Protein AF-A0A3D3KWB3-F1 (afdb_monomer_lite)

Structure (mmCIF, N/CA/C/O backbone):
data_AF-A0A3D3KWB3-F1
#
_entry.id   AF-A0A3D3KWB3-F1
#
loop_
_atom_site.group_PDB
_atom_site.id
_atom_site.type_symbol
_atom_site.label_atom_id
_atom_site.label_alt_id
_atom_site.label_comp_id
_atom_site.label_asym_id
_atom_site.label_entity_id
_atom_site.label_seq_id
_atom_site.pdbx_PDB_ins_code
_atom_site.Cartn_x
_atom_site.Cartn_y
_atom_site.Cartn_z
_atom_site.occupancy
_atom_site.B_iso_or_equiv
_atom_site.auth_seq_id
_atom_site.auth_comp_id
_atom_site.auth_asym_id
_atom_site.auth_atom_id
_atom_site.pdbx_PDB_model_num
ATOM 1 N N . ALA A 1 1 ? 3.703 17.648 3.925 1.00 77.19 1 ALA A N 1
ATOM 2 C CA . ALA A 1 1 ? 2.661 18.359 4.697 1.00 77.19 1 ALA A CA 1
ATOM 3 C C . ALA A 1 1 ? 3.239 19.209 5.832 1.00 77.19 1 ALA A C 1
ATOM 5 O O . ALA A 1 1 ? 3.064 20.415 5.800 1.00 77.19 1 ALA A O 1
ATOM 6 N N . ALA A 1 2 ? 3.958 18.645 6.811 1.00 86.50 2 ALA A N 1
ATOM 7 C CA . ALA A 1 2 ? 4.423 19.422 7.973 1.00 86.50 2 ALA A CA 1
ATOM 8 C C . ALA A 1 2 ? 5.314 20.631 7.612 1.00 86.50 2 ALA A C 1
ATOM 10 O O . ALA A 1 2 ? 5.010 21.753 7.995 1.00 86.50 2 ALA A O 1
ATOM 11 N N . ARG A 1 3 ? 6.366 20.424 6.808 1.00 94.31 3 ARG A N 1
ATOM 12 C CA . ARG A 1 3 ? 7.360 21.465 6.481 1.00 94.31 3 ARG A CA 1
ATOM 13 C C . ARG A 1 3 ? 6.821 22.644 5.655 1.00 94.31 3 ARG A C 1
ATOM 15 O O . ARG A 1 3 ? 7.346 23.743 5.767 1.00 94.31 3 ARG A O 1
ATOM 22 N N . HIS A 1 4 ? 5.820 22.411 4.805 1.00 95.25 4 HIS A N 1
ATOM 23 C CA . HIS A 1 4 ? 5.411 23.373 3.766 1.00 95.25 4 HIS A CA 1
ATOM 24 C C . HIS A 1 4 ? 3.898 23.604 3.666 1.00 95.25 4 HIS A C 1
ATOM 26 O O . HIS A 1 4 ? 3.466 24.480 2.929 1.00 95.25 4 HIS A O 1
ATOM 32 N N . CYS A 1 5 ? 3.086 22.816 4.371 1.00 95.06 5 CYS A N 1
ATOM 33 C CA . CYS A 1 5 ? 1.623 22.858 4.287 1.00 95.06 5 CYS A CA 1
ATOM 34 C C . CYS A 1 5 ? 0.973 22.949 5.676 1.00 95.06 5 CYS A C 1
ATOM 36 O O . CYS A 1 5 ? -0.216 22.674 5.793 1.00 95.06 5 CYS A O 1
ATOM 38 N N . GLU A 1 6 ? 1.745 23.264 6.728 1.00 93.38 6 GLU A N 1
ATOM 39 C CA . GLU A 1 6 ? 1.268 23.375 8.121 1.00 93.38 6 GLU A CA 1
ATOM 40 C C . GLU A 1 6 ? 0.469 22.140 8.580 1.00 93.38 6 GLU A C 1
ATOM 42 O O . GLU A 1 6 ? -0.558 22.235 9.243 1.00 93.38 6 GLU A O 1
ATOM 47 N N . GLY A 1 7 ? 0.896 20.951 8.148 1.00 89.19 7 GLY A N 1
ATOM 48 C CA . GLY A 1 7 ? 0.205 19.700 8.478 1.00 89.19 7 GLY A CA 1
ATOM 49 C C . GLY A 1 7 ? -1.121 19.473 7.738 1.00 89.19 7 GLY A C 1
ATOM 50 O O . GLY A 1 7 ? -1.731 18.424 7.921 1.00 89.19 7 GLY A O 1
ATOM 51 N N . ARG A 1 8 ? -1.552 20.386 6.860 1.00 90.88 8 ARG A N 1
ATOM 52 C CA . ARG A 1 8 ? -2.719 20.184 5.994 1.00 90.88 8 ARG A CA 1
ATOM 53 C C . ARG A 1 8 ? -2.394 19.228 4.852 1.00 90.88 8 ARG A C 1
ATOM 55 O O . ARG A 1 8 ? -1.294 19.230 4.292 1.00 90.88 8 ARG A O 1
ATOM 62 N N . TRP A 1 9 ? -3.387 18.431 4.499 1.00 88.81 9 TRP A N 1
ATOM 63 C CA . TRP A 1 9 ? -3.311 17.375 3.507 1.00 88.81 9 TRP A CA 1
ATOM 64 C C . TRP A 1 9 ? -4.693 17.097 2.944 1.00 88.81 9 TRP A C 1
ATOM 66 O O . TRP A 1 9 ? -5.704 17.247 3.628 1.00 88.81 9 TRP A O 1
ATOM 76 N N . ILE A 1 10 ? -4.700 16.696 1.680 1.00 90.50 10 ILE A N 1
ATOM 77 C CA . ILE A 1 10 ? -5.862 16.170 0.983 1.00 90.50 10 ILE A CA 1
ATOM 78 C C . ILE A 1 10 ? -5.437 14.789 0.503 1.00 90.50 10 ILE A C 1
ATOM 80 O O . ILE A 1 10 ? -4.424 14.658 -0.184 1.00 90.50 10 ILE A O 1
ATOM 84 N N . ALA A 1 11 ? -6.187 13.769 0.901 1.00 90.00 11 ALA A N 1
ATOM 85 C CA . ALA A 1 11 ? -6.026 12.418 0.397 1.00 90.00 11 ALA A CA 1
ATOM 86 C C . ALA A 1 11 ? -7.123 12.153 -0.632 1.00 90.00 11 ALA A C 1
ATOM 88 O O . ALA A 1 11 ? -8.308 12.167 -0.305 1.00 90.00 11 ALA A O 1
ATOM 89 N N . THR A 1 12 ? -6.723 11.913 -1.874 1.00 91.94 12 THR A N 1
ATOM 90 C CA . THR A 1 12 ? -7.616 11.457 -2.938 1.00 91.94 12 THR A CA 1
ATOM 91 C C . THR A 1 12 ? -7.289 10.012 -3.277 1.00 91.94 12 THR A C 1
ATOM 93 O O . THR A 1 12 ? -6.125 9.614 -3.244 1.00 91.94 12 THR A O 1
ATOM 96 N N . GLY A 1 13 ? -8.306 9.230 -3.630 1.00 86.81 13 GLY A N 1
ATOM 97 C CA . GLY A 1 13 ? -8.078 7.918 -4.225 1.00 86.81 13 GLY A CA 1
ATOM 98 C C . GLY A 1 13 ? -7.483 7.981 -5.625 1.00 86.81 13 GLY A C 1
ATOM 99 O O . GLY A 1 13 ? -7.294 9.049 -6.205 1.00 86.81 13 GLY A O 1
ATOM 100 N N . GLY A 1 14 ? -7.199 6.795 -6.147 1.00 88.31 14 GLY A N 1
ATOM 101 C CA . GLY A 1 14 ? -6.671 6.546 -7.480 1.00 88.31 14 GLY A CA 1
ATOM 102 C C . GLY A 1 14 ? -6.919 5.083 -7.844 1.00 88.31 14 GLY A C 1
ATOM 103 O O . GLY A 1 14 ? -7.953 4.526 -7.478 1.00 88.31 14 GLY A O 1
ATOM 104 N N . GLY A 1 15 ? -5.967 4.449 -8.530 1.00 85.50 15 GLY A N 1
ATOM 105 C CA . GLY A 1 15 ? -6.012 3.006 -8.779 1.00 85.50 15 GLY A CA 1
ATOM 106 C C . GLY A 1 15 ? -5.930 2.173 -7.492 1.00 85.50 15 GLY A C 1
ATOM 107 O O . GLY A 1 15 ? -5.462 2.638 -6.454 1.00 85.50 15 GLY A O 1
ATOM 108 N N . GLY A 1 16 ? -6.379 0.923 -7.574 1.00 86.19 16 GLY A N 1
ATOM 109 C CA . GLY A 1 16 ? -6.416 -0.011 -6.452 1.00 86.19 16 GLY A CA 1
ATOM 110 C C . GLY A 1 16 ? -7.433 -1.106 -6.735 1.00 86.19 16 GLY A C 1
ATOM 111 O O . GLY A 1 16 ? -8.634 -0.863 -6.686 1.00 86.19 16 GLY A O 1
ATOM 112 N N . TYR A 1 17 ? -6.951 -2.300 -7.073 1.00 91.31 17 TYR A N 1
ATOM 113 C CA . TYR A 1 17 ? -7.801 -3.350 -7.653 1.00 91.31 17 TYR A CA 1
ATOM 114 C C . TYR A 1 17 ? -7.890 -4.611 -6.791 1.00 91.31 17 TYR A C 1
ATOM 116 O O . TYR A 1 17 ? -8.788 -5.426 -6.981 1.00 91.31 17 TYR A O 1
ATOM 124 N N . SER A 1 18 ? -7.013 -4.742 -5.794 1.00 91.00 18 SER A N 1
ATOM 125 C CA . SER A 1 18 ? -7.145 -5.751 -4.743 1.00 91.00 18 SER A CA 1
ATOM 126 C C . SER A 1 18 ? -8.128 -5.239 -3.686 1.00 91.00 18 SER A C 1
ATOM 128 O O . SER A 1 18 ? -7.748 -4.688 -2.651 1.00 91.00 18 SER A O 1
ATOM 130 N N . VAL A 1 19 ? -9.418 -5.324 -4.020 1.00 90.62 19 VAL A N 1
ATOM 131 C CA . VAL A 1 19 ? -10.514 -4.707 -3.251 1.00 90.62 19 VAL A CA 1
ATOM 132 C C . VAL A 1 19 ? -10.859 -5.451 -1.960 1.00 90.62 19 VAL A C 1
ATOM 134 O O . VAL A 1 19 ? -11.533 -4.889 -1.102 1.00 90.62 19 VAL A O 1
ATOM 137 N N . THR A 1 20 ? -10.400 -6.692 -1.808 1.00 93.06 20 THR A N 1
ATOM 138 C CA . THR A 1 20 ? -10.648 -7.534 -0.628 1.00 93.06 20 THR A CA 1
ATOM 139 C C . THR A 1 20 ? -9.464 -7.585 0.337 1.00 93.06 20 THR A C 1
ATOM 141 O O . THR A 1 20 ? -9.668 -7.770 1.533 1.00 93.06 20 THR A O 1
ATOM 144 N N . ASP A 1 21 ? -8.243 -7.388 -0.160 1.00 89.81 21 ASP A N 1
ATOM 145 C CA . ASP A 1 21 ? -7.005 -7.591 0.599 1.00 89.81 21 ASP A CA 1
ATOM 146 C C . ASP A 1 21 ? -6.266 -6.264 0.854 1.00 89.81 21 ASP A C 1
ATOM 148 O O . ASP A 1 21 ? -6.156 -5.821 2.003 1.00 89.81 21 ASP A O 1
ATOM 152 N N . VAL A 1 22 ? -5.791 -5.595 -0.202 1.00 93.38 22 VAL A N 1
ATOM 153 C CA . VAL A 1 22 ? -4.858 -4.464 -0.051 1.00 93.38 22 VAL A CA 1
ATOM 154 C C . VAL A 1 22 ? -5.595 -3.151 0.188 1.00 93.38 22 VAL A C 1
ATOM 156 O O . VAL A 1 22 ? -5.331 -2.453 1.167 1.00 93.38 22 VAL A O 1
ATOM 159 N N . VAL A 1 23 ? -6.535 -2.806 -0.698 1.00 95.25 23 VAL A N 1
ATOM 160 C CA . VAL A 1 23 ? -7.183 -1.484 -0.714 1.00 95.25 23 VAL A CA 1
ATOM 161 C C . VAL A 1 23 ? -7.839 -1.142 0.630 1.00 95.25 23 VAL A C 1
ATOM 163 O O . VAL A 1 23 ? -7.582 -0.041 1.128 1.00 95.25 23 VAL A O 1
ATOM 166 N N . PRO A 1 24 ? -8.620 -2.042 1.263 1.00 94.56 24 PRO A N 1
ATOM 167 C CA . PRO A 1 24 ? -9.239 -1.754 2.553 1.00 94.56 24 PRO A CA 1
ATOM 168 C C . PRO A 1 24 ? -8.202 -1.475 3.646 1.00 94.56 24 PRO A C 1
ATOM 170 O O . PRO A 1 24 ? -8.295 -0.452 4.321 1.00 94.56 24 PRO A O 1
ATOM 173 N N . ARG A 1 25 ? -7.166 -2.321 3.776 1.00 95.81 25 ARG A N 1
ATOM 174 C CA . ARG A 1 25 ? -6.126 -2.154 4.805 1.00 95.81 25 ARG A CA 1
ATOM 175 C C . ARG A 1 25 ? -5.333 -0.864 4.603 1.00 95.81 25 ARG A C 1
ATOM 177 O O . ARG A 1 25 ? -5.135 -0.119 5.563 1.00 95.81 25 ARG A O 1
ATOM 184 N N . SER A 1 26 ? -4.924 -0.558 3.369 1.00 95.12 26 SER A N 1
ATOM 185 C CA . SER A 1 26 ? -4.184 0.672 3.055 1.00 95.12 26 SER A CA 1
ATOM 186 C C . SER A 1 26 ? -4.983 1.932 3.401 1.00 95.12 26 SER A C 1
ATOM 188 O O . SER A 1 26 ? -4.440 2.863 3.998 1.00 95.12 26 SER A O 1
ATOM 190 N N . TRP A 1 27 ? -6.280 1.962 3.082 1.00 95.75 27 TRP A N 1
ATOM 191 C CA . TRP A 1 27 ? -7.139 3.100 3.416 1.00 95.75 27 TRP A CA 1
ATOM 192 C C . TRP A 1 27 ? -7.427 3.215 4.908 1.00 95.75 27 TRP A C 1
ATOM 194 O O . TRP A 1 27 ? -7.415 4.327 5.438 1.00 95.75 27 TRP A O 1
ATOM 204 N N . SER A 1 28 ? -7.623 2.096 5.606 1.00 96.12 28 SER A N 1
ATOM 205 C CA . SER A 1 28 ? -7.744 2.094 7.064 1.00 96.12 28 SER A CA 1
ATOM 206 C C . SER A 1 28 ? -6.507 2.700 7.728 1.00 96.12 28 SER A C 1
ATOM 208 O O . SER A 1 28 ? -6.649 3.550 8.605 1.00 96.12 28 SER A O 1
ATOM 210 N N . HIS A 1 29 ? -5.301 2.340 7.273 1.00 96.81 29 HIS A N 1
ATOM 211 C CA . HIS A 1 29 ? -4.054 2.947 7.754 1.00 96.81 29 HIS A CA 1
ATOM 212 C C . HIS A 1 29 ? -3.980 4.444 7.469 1.00 96.81 29 HIS A C 1
ATOM 214 O O . HIS A 1 29 ? -3.664 5.223 8.366 1.00 96.81 29 HIS A O 1
ATOM 220 N N . LEU A 1 30 ? -4.309 4.872 6.249 1.00 95.00 30 LEU A N 1
ATOM 221 C CA . LEU A 1 30 ? -4.281 6.288 5.884 1.00 95.00 30 LEU A CA 1
ATOM 222 C C . LEU A 1 30 ? -5.227 7.121 6.759 1.00 95.00 30 LEU A C 1
ATOM 224 O O . LEU A 1 30 ? -4.826 8.151 7.302 1.00 95.00 30 LEU A O 1
ATOM 228 N N . ILE A 1 31 ? -6.464 6.651 6.940 1.00 95.31 31 ILE A N 1
ATOM 229 C CA . ILE A 1 31 ? -7.466 7.302 7.793 1.00 95.31 31 ILE A CA 1
ATOM 230 C C . ILE A 1 31 ? -6.999 7.332 9.251 1.00 95.31 31 ILE A C 1
ATOM 232 O O . ILE A 1 31 ? -7.173 8.336 9.937 1.00 95.31 31 ILE A O 1
ATOM 236 N N . ALA A 1 32 ? -6.376 6.259 9.730 1.00 96.38 32 ALA A N 1
ATOM 237 C CA . ALA A 1 32 ? -5.844 6.168 11.082 1.00 96.38 32 ALA A CA 1
ATOM 238 C C . ALA A 1 32 ? -4.714 7.179 11.339 1.00 96.38 32 ALA A C 1
ATOM 240 O O . ALA A 1 32 ? -4.728 7.870 12.359 1.00 96.38 32 ALA A O 1
ATOM 241 N N . ILE A 1 33 ? -3.785 7.340 10.391 1.00 94.00 33 ILE A N 1
ATOM 242 C CA . ILE A 1 33 ? -2.756 8.391 10.441 1.00 94.00 33 ILE A CA 1
ATOM 243 C C . ILE A 1 33 ? -3.430 9.770 10.409 1.00 94.00 33 ILE A C 1
ATOM 245 O O . ILE A 1 33 ? -3.060 10.647 11.190 1.00 94.00 33 ILE A O 1
ATOM 249 N N . ALA A 1 34 ? -4.464 9.946 9.578 1.00 91.81 34 ALA A N 1
ATOM 250 C CA . ALA A 1 34 ? -5.242 11.184 9.509 1.00 91.81 34 ALA A CA 1
ATOM 251 C C . ALA A 1 34 ? -5.952 11.554 10.803 1.00 91.81 34 ALA A C 1
ATOM 253 O O . ALA A 1 34 ? -5.980 12.722 11.186 1.00 91.81 34 ALA A O 1
ATOM 254 N N . ALA A 1 35 ? -6.438 10.551 11.520 1.00 93.94 35 ALA A N 1
ATOM 255 C CA . ALA A 1 35 ? -7.043 10.703 12.830 1.00 93.94 35 ALA A CA 1
ATOM 256 C C . ALA A 1 35 ? -6.017 10.807 13.976 1.00 93.94 35 ALA A C 1
ATOM 258 O O . ALA A 1 35 ? -6.428 10.860 15.135 1.00 93.94 35 ALA A O 1
ATOM 259 N N . GLY A 1 36 ? -4.707 10.780 13.694 1.00 93.88 36 GLY A N 1
ATOM 260 C CA . GLY A 1 36 ? -3.654 10.795 14.715 1.00 93.88 36 GLY A CA 1
ATOM 261 C C . GLY A 1 36 ? -3.590 9.523 15.569 1.00 93.88 36 GLY A C 1
ATOM 262 O O . GLY A 1 36 ? -3.087 9.557 16.689 1.00 93.88 36 GLY A O 1
ATOM 263 N N . ARG A 1 37 ? -4.126 8.403 15.071 1.00 96.88 37 ARG A N 1
ATOM 264 C CA . ARG A 1 37 ? -4.221 7.115 15.774 1.00 96.88 37 ARG A CA 1
ATOM 265 C C . ARG A 1 37 ? -3.755 5.973 14.863 1.00 96.88 37 ARG A C 1
ATOM 267 O O . ARG A 1 37 ? -4.598 5.192 14.433 1.00 96.88 37 ARG A O 1
ATOM 274 N N . PRO A 1 38 ? -2.456 5.892 14.519 1.00 96.75 38 PRO A N 1
ATOM 275 C CA . PRO A 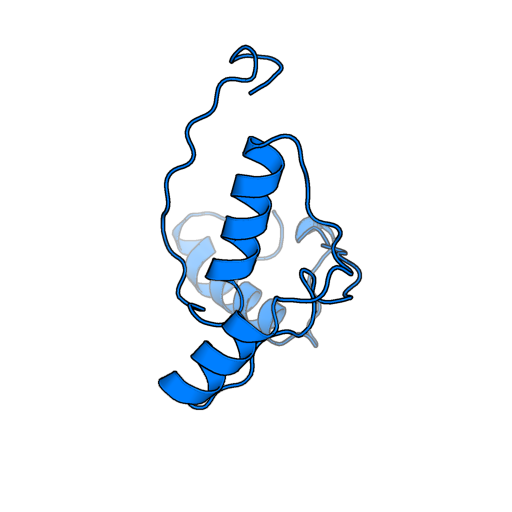1 38 ? -1.942 4.885 13.588 1.00 96.75 38 PRO A CA 1
ATOM 276 C C . PRO A 1 38 ? -2.227 3.456 14.073 1.00 96.75 38 PRO A C 1
ATOM 278 O O . PRO A 1 38 ? -2.170 3.179 15.271 1.00 96.75 38 PRO A O 1
ATOM 281 N N . VAL A 1 39 ? -2.515 2.546 13.136 1.00 97.50 39 VAL A N 1
ATOM 282 C CA . VAL A 1 39 ? -2.800 1.136 13.440 1.00 97.50 39 VAL A CA 1
ATOM 283 C C . VAL A 1 39 ? -1.492 0.334 13.446 1.00 97.50 39 VAL A C 1
ATOM 285 O O . VAL A 1 39 ? -0.767 0.357 12.451 1.00 97.50 39 VAL A O 1
ATOM 288 N N . PRO A 1 40 ? -1.162 -0.393 14.528 1.00 96.31 40 PRO A N 1
ATOM 289 C CA . PRO A 1 40 ? -0.026 -1.310 14.532 1.00 96.31 40 PRO A CA 1
ATO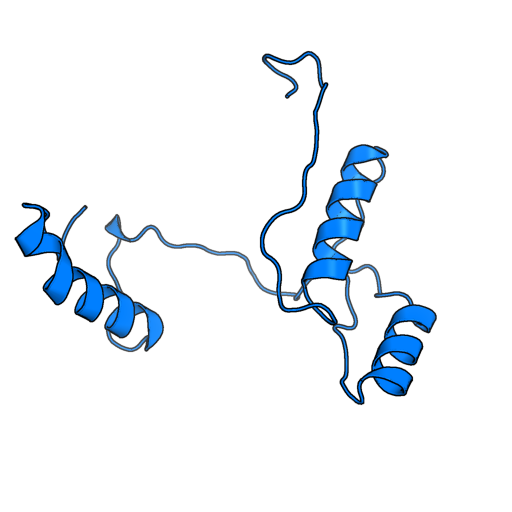M 290 C C . PRO A 1 40 ? -0.142 -2.391 13.447 1.00 96.31 40 PRO A C 1
ATOM 292 O O . PRO A 1 40 ? -1.210 -2.952 13.219 1.00 96.31 40 PRO A O 1
ATOM 295 N N . LEU A 1 41 ? 0.973 -2.759 12.813 1.00 94.19 41 LEU A N 1
ATOM 296 C CA . LEU A 1 41 ? 0.972 -3.755 11.727 1.00 94.19 41 LEU A CA 1
ATOM 297 C C . LEU A 1 41 ? 0.503 -5.146 12.183 1.00 94.19 41 LEU A C 1
ATOM 299 O O . LEU A 1 41 ? -0.087 -5.891 11.410 1.00 94.19 41 LEU A O 1
ATOM 303 N N . ARG A 1 42 ? 0.722 -5.486 13.457 1.00 96.06 42 ARG A N 1
ATOM 304 C CA . ARG A 1 42 ? 0.264 -6.752 14.051 1.00 96.06 42 ARG A CA 1
ATOM 305 C C . ARG A 1 42 ? -1.162 -6.700 14.604 1.00 96.06 42 ARG A C 1
ATOM 307 O O . ARG A 1 42 ? -1.596 -7.653 15.244 1.00 96.06 42 ARG A O 1
ATOM 314 N N . THR A 1 43 ? -1.894 -5.609 14.389 1.00 97.31 43 THR A N 1
ATOM 315 C CA . THR A 1 43 ? -3.322 -5.558 14.711 1.00 97.31 43 THR A CA 1
ATOM 316 C C . THR A 1 43 ? -4.076 -6.538 13.819 1.00 97.31 43 THR A C 1
ATOM 318 O O . THR A 1 43 ? -3.830 -6.594 12.616 1.00 97.31 43 THR A O 1
ATOM 321 N N . ALA A 1 44 ? -4.985 -7.315 14.406 1.00 97.56 44 ALA A N 1
ATOM 322 C CA . ALA A 1 44 ? -5.839 -8.220 13.651 1.00 97.56 44 ALA A CA 1
ATOM 323 C C . ALA A 1 44 ? -6.796 -7.440 12.742 1.00 97.56 44 ALA A C 1
ATOM 325 O O . ALA A 1 44 ? -7.352 -6.417 13.148 1.00 97.56 44 ALA A O 1
ATOM 326 N N . VAL A 1 45 ? -7.013 -7.946 11.530 1.00 97.38 45 VAL A N 1
ATOM 327 C CA . VAL A 1 45 ? -8.094 -7.453 10.673 1.00 97.38 45 VAL A CA 1
ATOM 328 C C . VAL A 1 45 ? -9.433 -7.822 11.327 1.00 97.38 45 VAL A C 1
ATOM 330 O O . VAL A 1 45 ? -9.598 -8.984 11.727 1.00 97.38 45 VAL A O 1
ATOM 333 N N . PRO A 1 46 ? -10.383 -6.872 11.443 1.00 97.19 46 PRO A N 1
ATOM 334 C CA . PRO A 1 46 ? -11.679 -7.110 12.072 1.00 97.19 46 PRO A CA 1
ATOM 335 C C . PRO A 1 46 ? -12.385 -8.355 11.520 1.00 97.19 46 PRO A C 1
ATOM 337 O O . PRO A 1 46 ? -12.469 -8.554 10.310 1.00 97.19 46 PRO A O 1
ATOM 340 N N . GLU A 1 47 ? -12.852 -9.229 12.411 1.00 97.56 47 GLU A N 1
ATOM 341 C CA . GLU A 1 47 ? -13.453 -10.514 12.033 1.00 97.56 47 GLU A CA 1
ATOM 342 C C . GLU A 1 47 ? -14.750 -10.357 11.234 1.00 97.56 47 GLU A C 1
ATOM 344 O O . GLU A 1 47 ? -14.999 -11.133 10.315 1.00 97.56 47 GLU A O 1
ATOM 349 N N . ASP A 1 48 ? -15.534 -9.325 11.531 1.00 97.56 48 ASP A N 1
ATOM 350 C CA . ASP A 1 48 ? -16.736 -8.955 10.785 1.00 97.56 48 ASP A CA 1
ATOM 351 C C . ASP A 1 48 ? -16.422 -8.628 9.317 1.00 97.56 48 ASP A C 1
ATOM 353 O O . ASP A 1 48 ? -17.114 -9.104 8.418 1.00 97.56 48 ASP A O 1
ATOM 357 N N . TRP A 1 49 ? -15.336 -7.897 9.055 1.00 95.81 49 TRP A N 1
ATOM 358 C CA . TRP A 1 49 ? -14.848 -7.641 7.701 1.00 95.81 49 TRP A CA 1
ATOM 359 C C . TRP A 1 49 ? -14.412 -8.930 6.999 1.00 95.81 49 TRP A C 1
ATOM 361 O O . TRP A 1 49 ? -14.814 -9.172 5.860 1.00 95.81 49 TRP A O 1
ATOM 371 N N . ARG A 1 50 ? -13.616 -9.773 7.674 1.00 96.88 50 ARG A N 1
ATOM 372 C CA . ARG A 1 50 ? -13.140 -11.044 7.096 1.00 96.88 50 ARG A CA 1
ATOM 373 C C . ARG A 1 50 ? -14.313 -11.962 6.741 1.00 96.88 50 ARG A C 1
ATOM 375 O O . ARG A 1 50 ? -14.343 -12.519 5.648 1.00 96.88 50 ARG A O 1
ATOM 382 N N . THR A 1 51 ? -15.303 -12.045 7.628 1.00 97.88 51 THR A N 1
ATOM 383 C CA . THR A 1 51 ? -16.542 -12.810 7.422 1.00 97.88 51 THR A CA 1
ATOM 384 C C . THR A 1 51 ? -17.339 -12.255 6.246 1.00 97.88 51 THR A C 1
ATOM 386 O O . THR A 1 51 ? -17.697 -12.999 5.341 1.00 97.88 51 THR A O 1
ATOM 389 N N . TYR A 1 52 ? -17.540 -10.935 6.191 1.00 97.19 52 TYR A N 1
ATOM 390 C CA . TYR A 1 52 ? -18.237 -10.286 5.080 1.00 97.19 52 TYR A CA 1
ATOM 391 C C . TYR A 1 52 ? -17.589 -10.587 3.723 1.00 97.19 52 TYR A C 1
ATOM 393 O O . TYR A 1 52 ? -18.294 -10.842 2.745 1.00 97.19 52 TYR A O 1
ATOM 401 N N . VAL A 1 53 ? -16.256 -10.551 3.640 1.00 97.25 53 VAL A N 1
ATOM 402 C CA . VAL A 1 53 ? -15.554 -10.842 2.387 1.00 97.25 53 VAL A CA 1
ATOM 403 C C . VAL A 1 53 ? -15.688 -12.313 2.002 1.00 97.25 53 VAL A C 1
ATOM 405 O O . VAL A 1 53 ? -15.986 -12.593 0.839 1.00 97.25 53 VAL A O 1
ATOM 408 N N . ALA A 1 54 ? -15.529 -13.228 2.960 1.00 97.31 54 ALA A N 1
ATOM 409 C CA . ALA A 1 54 ? -15.710 -14.656 2.727 1.00 97.31 54 ALA A CA 1
ATOM 410 C C . ALA A 1 54 ? -17.129 -14.962 2.219 1.00 97.31 54 ALA A C 1
ATOM 412 O O . ALA A 1 54 ? -17.284 -15.592 1.174 1.00 97.31 54 ALA A O 1
ATOM 413 N N . ASP A 1 55 ? -18.156 -14.425 2.880 1.00 98.06 55 ASP A N 1
ATOM 414 C CA . ASP A 1 55 ? -19.559 -14.642 2.515 1.00 98.06 55 ASP A CA 1
ATOM 415 C C . ASP A 1 55 ? -19.902 -14.060 1.138 1.00 98.06 55 ASP A C 1
ATOM 417 O O . ASP A 1 55 ? -20.654 -14.653 0.363 1.00 98.06 55 ASP A O 1
ATOM 421 N N . LYS A 1 56 ? -19.368 -12.875 0.819 1.00 97.19 56 LYS A N 1
ATOM 422 C CA . LYS A 1 56 ? -19.745 -12.140 -0.394 1.00 97.19 56 LYS A CA 1
ATOM 423 C C . LYS A 1 56 ? -18.939 -12.527 -1.628 1.00 97.19 56 LYS A C 1
ATOM 425 O O . LYS A 1 56 ? -19.470 -12.472 -2.737 1.00 97.19 56 LYS A O 1
ATOM 430 N N . PHE A 1 57 ? -17.662 -12.846 -1.454 1.00 96.06 57 PHE A N 1
ATOM 431 C CA . PHE A 1 57 ? -16.720 -13.040 -2.555 1.00 96.06 57 PHE A CA 1
ATOM 432 C C . PHE A 1 57 ? -16.092 -14.437 -2.574 1.00 96.06 57 PHE A C 1
ATOM 434 O O . PHE A 1 57 ? -15.440 -14.772 -3.559 1.00 96.06 57 PHE A O 1
ATOM 441 N N . GLY A 1 58 ? -16.289 -15.257 -1.534 1.00 96.69 58 GLY A N 1
ATOM 442 C CA . GLY A 1 58 ? -15.750 -16.618 -1.468 1.00 96.69 58 GLY A CA 1
ATOM 443 C C . GLY A 1 58 ? -14.224 -16.673 -1.394 1.00 96.69 58 GLY A C 1
ATOM 444 O O . GLY A 1 58 ? -13.632 -17.666 -1.811 1.00 96.69 58 GLY A O 1
ATOM 445 N N . VAL A 1 59 ? -13.584 -15.599 -0.922 1.00 95.62 59 VAL A N 1
ATOM 446 C CA . VAL A 1 59 ? -12.126 -15.491 -0.799 1.00 95.62 59 VAL A CA 1
ATOM 447 C C . VAL A 1 59 ? -11.735 -15.109 0.618 1.00 95.62 59 VAL A C 1
ATOM 449 O O . VAL A 1 59 ? -12.450 -14.365 1.290 1.00 95.62 59 VAL A O 1
ATOM 452 N N . ASP A 1 60 ? -10.570 -15.584 1.042 1.00 93.75 60 ASP A N 1
ATOM 453 C CA . ASP A 1 60 ? -9.970 -15.171 2.302 1.00 93.75 60 ASP A CA 1
ATOM 454 C C . ASP A 1 60 ? -9.340 -13.779 2.193 1.00 93.75 60 ASP A C 1
ATOM 456 O O . ASP A 1 60 ? -8.990 -13.285 1.117 1.00 93.75 60 ASP A O 1
ATOM 460 N N . THR A 1 61 ? -9.158 -13.157 3.352 1.00 94.38 61 THR A N 1
ATOM 461 C CA . THR A 1 61 ? -8.451 -11.885 3.508 1.00 94.38 61 THR A CA 1
ATOM 462 C C . THR A 1 61 ? -7.286 -12.047 4.477 1.00 94.38 61 THR A C 1
ATOM 464 O O . THR A 1 61 ? -7.349 -12.910 5.359 1.00 94.38 61 THR A O 1
ATOM 467 N N . PRO A 1 62 ? -6.276 -11.167 4.424 1.00 94.06 62 PRO A N 1
ATOM 468 C CA . PRO A 1 62 ? -5.210 -11.135 5.418 1.00 94.06 62 PRO A CA 1
ATOM 469 C C . PRO A 1 62 ? -5.742 -11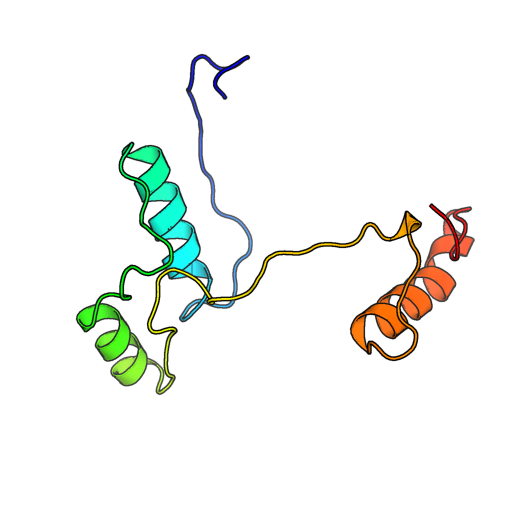.080 6.851 1.00 94.06 62 PRO A C 1
ATOM 471 O O . PRO A 1 62 ? -6.711 -10.382 7.151 1.00 94.06 62 PRO A O 1
ATOM 474 N N . GLY A 1 63 ? -5.078 -11.801 7.753 1.00 95.88 63 GLY A N 1
ATOM 475 C CA . GLY A 1 63 ? -5.435 -11.817 9.173 1.00 95.88 63 GLY A CA 1
ATOM 476 C C . GLY A 1 63 ? -4.913 -10.611 9.955 1.00 95.88 63 GLY A C 1
ATOM 477 O O . GLY A 1 63 ? -5.415 -10.324 11.041 1.00 95.88 63 GLY A O 1
ATOM 478 N N . LEU A 1 64 ? -3.920 -9.900 9.419 1.00 96.81 64 LEU A N 1
ATOM 479 C CA . LEU A 1 64 ? -3.236 -8.795 10.084 1.00 96.81 64 LEU A CA 1
ATOM 480 C C . LEU A 1 64 ? -3.241 -7.534 9.215 1.00 96.81 64 LEU A C 1
ATOM 482 O O . LEU A 1 64 ? -3.310 -7.575 7.984 1.00 96.81 64 LEU A O 1
ATOM 486 N N . MET A 1 65 ? -3.132 -6.391 9.883 1.00 96.62 65 MET A N 1
ATOM 487 C CA . MET A 1 65 ? -3.021 -5.075 9.259 1.00 96.62 65 MET A CA 1
ATOM 488 C C . MET A 1 65 ? -1.664 -4.853 8.563 1.00 96.62 65 MET A C 1
ATOM 490 O O . MET A 1 65 ? -1.455 -3.798 7.973 1.00 96.62 65 MET A O 1
ATOM 494 N N . GLY A 1 66 ? -0.761 -5.831 8.592 1.00 94.12 66 GLY A N 1
ATOM 495 C CA . GLY A 1 66 ? 0.466 -5.896 7.804 1.00 94.12 66 GLY A CA 1
ATOM 496 C C . GLY A 1 66 ? 0.737 -7.326 7.335 1.00 94.12 66 GLY A C 1
ATOM 497 O O . GLY A 1 66 ? 0.037 -8.253 7.736 1.00 94.12 66 GLY A O 1
ATOM 498 N N . ASP A 1 67 ? 1.756 -7.493 6.496 1.00 90.75 67 ASP A N 1
ATOM 499 C CA . ASP A 1 67 ? 2.034 -8.769 5.813 1.00 90.75 67 ASP A CA 1
ATOM 500 C C . ASP A 1 67 ? 3.141 -9.602 6.481 1.00 90.75 67 ASP A C 1
ATOM 502 O O . ASP A 1 67 ? 3.504 -10.658 5.981 1.00 90.75 67 ASP A O 1
ATOM 506 N N . ASP A 1 68 ? 3.669 -9.137 7.620 1.00 85.19 68 ASP A N 1
ATOM 507 C CA . ASP A 1 68 ? 4.766 -9.781 8.369 1.00 85.19 68 ASP A CA 1
ATOM 508 C C . ASP A 1 68 ? 6.02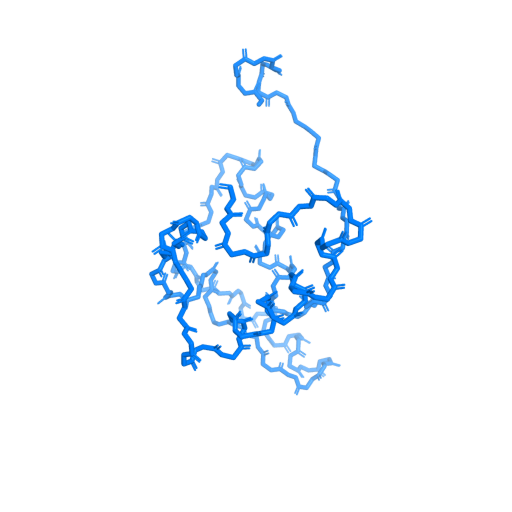7 -10.042 7.524 1.00 85.19 68 ASP A C 1
ATOM 510 O O . ASP A 1 68 ? 6.759 -11.008 7.727 1.00 85.19 68 ASP A O 1
ATOM 514 N N . VAL A 1 69 ? 6.269 -9.158 6.553 1.00 83.44 69 VAL A N 1
ATOM 515 C CA . VAL A 1 69 ? 7.449 -9.182 5.690 1.00 83.44 69 VAL A CA 1
ATOM 516 C C . VAL A 1 69 ? 8.443 -8.116 6.116 1.00 83.44 69 VAL A C 1
ATOM 518 O O . VAL A 1 69 ? 8.075 -6.995 6.480 1.00 83.44 69 VAL A O 1
ATOM 521 N N . GLU A 1 70 ? 9.725 -8.453 6.031 1.00 77.62 70 GLU A N 1
ATOM 522 C CA . GLU A 1 70 ? 10.785 -7.463 6.153 1.00 77.62 70 GLU A CA 1
ATOM 523 C C . GLU A 1 70 ? 10.815 -6.628 4.866 1.00 77.62 70 GLU A C 1
ATOM 525 O O . GLU A 1 70 ? 11.093 -7.137 3.779 1.00 77.62 70 GLU A O 1
ATOM 530 N N . LEU A 1 71 ? 10.469 -5.344 4.971 1.00 71.19 71 LEU A N 1
ATOM 531 C CA . LEU A 1 71 ? 10.472 -4.424 3.836 1.00 71.19 71 LEU A CA 1
ATOM 532 C C . LEU A 1 71 ? 11.905 -3.976 3.552 1.00 71.19 71 LEU A C 1
ATOM 534 O O . LEU A 1 71 ? 12.352 -2.931 4.025 1.00 71.19 71 LEU A O 1
ATOM 538 N N . TRP A 1 72 ? 12.620 -4.766 2.762 1.00 69.06 72 TRP A N 1
ATOM 539 C CA . TRP A 1 72 ? 13.863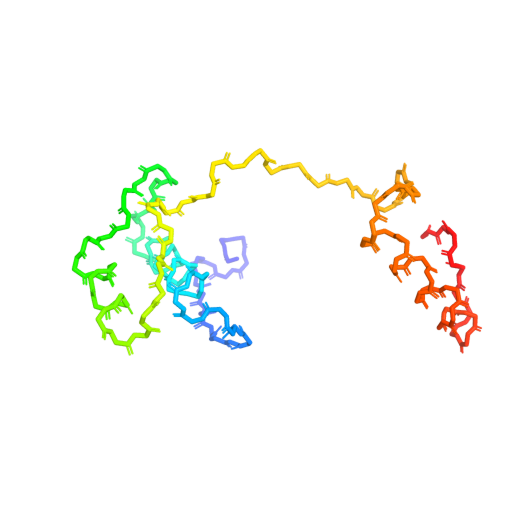 -4.341 2.140 1.00 69.06 72 TRP A CA 1
ATOM 540 C C . TRP A 1 72 ? 13.594 -4.090 0.656 1.00 69.06 72 TRP A C 1
ATOM 542 O O . TRP A 1 72 ? 13.071 -4.942 -0.056 1.00 69.06 72 TRP A O 1
ATOM 552 N N . TRP A 1 73 ? 13.914 -2.886 0.191 1.00 68.69 73 TRP A N 1
ATOM 553 C CA . TRP A 1 73 ? 13.966 -2.588 -1.234 1.00 68.69 73 TRP A CA 1
ATOM 554 C C . TRP A 1 73 ? 15.433 -2.388 -1.600 1.00 68.69 73 TRP A C 1
ATOM 556 O O . TRP A 1 73 ? 16.201 -1.793 -0.838 1.00 68.69 73 TRP A O 1
ATOM 566 N N . ARG A 1 74 ? 15.832 -2.901 -2.758 1.00 71.94 74 ARG A N 1
ATOM 567 C CA . ARG A 1 74 ? 17.170 -2.693 -3.304 1.00 71.94 74 ARG A CA 1
ATOM 568 C C . ARG A 1 74 ? 17.056 -1.716 -4.464 1.00 71.94 74 ARG A C 1
ATOM 570 O O . ARG A 1 74 ? 16.204 -1.900 -5.329 1.00 71.94 74 ARG A O 1
ATOM 577 N N . SER A 1 75 ? 17.900 -0.683 -4.475 1.00 76.44 75 SER A N 1
ATOM 578 C CA . SER A 1 75 ? 17.991 0.190 -5.647 1.00 76.44 75 SER A CA 1
ATOM 579 C C . SER A 1 75 ? 18.424 -0.619 -6.859 1.00 76.44 75 SER A C 1
ATOM 581 O O . SER A 1 75 ? 19.318 -1.462 -6.760 1.00 76.44 75 SER A O 1
ATOM 583 N N . TRP A 1 76 ? 17.785 -0.339 -7.994 1.00 78.00 76 TRP A N 1
ATOM 584 C CA . TRP A 1 76 ? 18.116 -0.949 -9.277 1.00 78.00 76 TRP A CA 1
ATOM 585 C C . TRP A 1 76 ? 19.576 -0.681 -9.672 1.00 78.00 76 TRP A C 1
ATOM 587 O O . TRP A 1 76 ? 20.230 -1.538 -10.262 1.00 78.00 76 TRP A O 1
ATOM 597 N N . GLU A 1 77 ? 20.129 0.454 -9.232 1.00 77.75 77 GLU A N 1
ATOM 598 C CA . GLU A 1 77 ? 21.543 0.829 -9.385 1.00 77.75 77 GLU A CA 1
ATOM 599 C C . GLU A 1 77 ? 22.511 -0.191 -8.758 1.00 77.75 77 GLU A C 1
ATOM 601 O O . GLU A 1 77 ? 23.665 -0.302 -9.167 1.00 77.75 77 GLU A O 1
ATOM 606 N N . VAL A 1 78 ? 22.059 -0.959 -7.761 1.00 78.25 78 VAL A N 1
ATOM 607 C CA . VAL A 1 78 ? 22.871 -1.981 -7.079 1.00 78.25 78 VAL A CA 1
ATOM 608 C C . VAL A 1 78 ? 22.866 -3.309 -7.862 1.00 78.25 78 VAL A C 1
ATOM 610 O O . VAL A 1 78 ? 23.508 -4.275 -7.442 1.00 78.25 78 VAL A O 1
ATOM 613 N N . GLY A 1 79 ? 22.163 -3.371 -8.995 1.00 79.44 79 GLY A N 1
ATOM 614 C CA . GLY A 1 79 ? 22.051 -4.527 -9.883 1.00 79.44 79 GLY A CA 1
ATOM 615 C C . GLY A 1 79 ? 20.750 -5.316 -9.711 1.00 79.44 79 GLY A C 1
ATOM 616 O O . GLY A 1 79 ? 20.086 -5.227 -8.679 1.00 79.44 79 GLY A O 1
ATOM 617 N N . PHE A 1 80 ? 20.426 -6.113 -10.731 1.00 84.50 80 PHE A N 1
ATOM 618 C CA . PHE A 1 80 ? 19.251 -6.989 -10.785 1.00 84.50 80 PHE A CA 1
ATOM 619 C C . PHE A 1 80 ? 19.625 -8.452 -10.487 1.00 84.50 80 PHE A C 1
ATOM 621 O O . PHE A 1 80 ? 20.770 -8.858 -10.709 1.00 84.50 80 PHE A O 1
ATOM 628 N N . ASP A 1 81 ? 18.671 -9.256 -10.018 1.00 85.94 81 ASP A N 1
ATOM 629 C CA . ASP A 1 81 ? 18.805 -10.703 -9.834 1.00 85.94 81 ASP A CA 1
ATOM 630 C C . ASP A 1 81 ? 18.327 -11.461 -11.090 1.00 85.94 81 ASP A C 1
ATOM 632 O O . ASP A 1 81 ? 17.131 -11.503 -11.384 1.00 85.94 81 ASP A O 1
ATOM 636 N N . PRO A 1 82 ? 19.219 -12.124 -11.851 1.00 86.06 82 PRO A N 1
ATOM 637 C CA . PRO A 1 82 ? 18.822 -12.909 -13.018 1.00 86.06 82 PRO A CA 1
ATOM 638 C C . PRO A 1 82 ? 17.908 -14.097 -12.688 1.00 86.06 82 PRO A C 1
ATOM 640 O O . PRO A 1 82 ? 17.234 -14.605 -13.589 1.00 86.06 82 PRO A O 1
ATOM 643 N N . ASN A 1 83 ? 17.884 -14.567 -11.437 1.00 89.94 83 ASN A N 1
ATOM 644 C CA . ASN A 1 83 ? 17.022 -15.664 -10.999 1.00 89.94 83 ASN A CA 1
ATOM 645 C C . ASN A 1 83 ? 15.605 -15.192 -10.652 1.00 89.94 83 ASN A C 1
ATOM 647 O O . ASN A 1 83 ? 14.672 -15.998 -10.729 1.00 89.94 83 ASN A O 1
ATOM 651 N N . ASP A 1 84 ? 15.405 -13.898 -10.411 1.00 89.19 84 ASP A N 1
ATOM 652 C CA . ASP A 1 84 ? 14.090 -13.316 -10.173 1.00 89.19 84 ASP A CA 1
ATOM 653 C C . ASP A 1 84 ? 13.338 -13.082 -11.502 1.00 89.19 84 ASP A C 1
ATOM 655 O O . ASP A 1 84 ? 13.851 -12.526 -12.478 1.00 89.19 84 ASP A O 1
ATOM 659 N N . ALA A 1 85 ? 12.100 -13.577 -11.580 1.00 91.12 85 ALA A N 1
ATOM 660 C CA . ALA A 1 85 ? 11.277 -13.464 -12.783 1.00 91.12 85 ALA A CA 1
ATOM 661 C C . ALA A 1 85 ? 10.828 -12.024 -13.075 1.00 91.12 85 ALA A C 1
ATOM 663 O O . ALA A 1 85 ? 10.704 -11.647 -14.247 1.00 91.12 85 ALA A O 1
ATOM 664 N N . VAL A 1 86 ? 10.598 -11.226 -12.034 1.00 89.50 86 VAL A N 1
ATOM 665 C CA . VAL A 1 86 ? 10.256 -9.808 -12.136 1.00 89.50 86 VAL A CA 1
ATOM 666 C C . VAL A 1 86 ? 11.453 -9.046 -12.683 1.00 89.50 86 VAL A C 1
ATOM 668 O O . VAL A 1 86 ? 11.309 -8.370 -13.701 1.00 89.50 86 VAL A O 1
ATOM 671 N N . ASP A 1 87 ? 12.644 -9.242 -12.120 1.00 90.62 87 ASP A N 1
ATOM 672 C CA . ASP A 1 87 ? 13.863 -8.563 -12.576 1.00 90.62 87 ASP A CA 1
ATOM 673 C C . ASP A 1 87 ? 14.190 -8.890 -14.036 1.00 90.62 87 ASP A C 1
ATOM 675 O O . ASP A 1 87 ? 14.481 -7.992 -14.835 1.00 90.62 87 ASP A O 1
ATOM 679 N N . ARG A 1 88 ? 14.049 -10.160 -14.445 1.00 92.62 88 ARG A N 1
ATOM 680 C CA . ARG A 1 88 ? 14.178 -10.544 -15.863 1.00 92.62 88 ARG A CA 1
ATOM 681 C C . ARG A 1 88 ? 13.168 -9.824 -16.754 1.00 92.62 88 ARG A C 1
ATOM 683 O O . ARG A 1 88 ? 13.520 -9.416 -17.862 1.00 92.62 88 ARG A O 1
ATOM 690 N N . THR A 1 89 ? 11.930 -9.669 -16.290 1.00 95.00 89 THR A N 1
ATOM 691 C CA . THR A 1 89 ? 10.865 -8.988 -17.041 1.00 95.00 89 THR A CA 1
ATOM 692 C C . THR A 1 89 ? 11.142 -7.490 -17.162 1.00 95.00 89 THR A C 1
ATOM 694 O O . THR A 1 89 ? 11.014 -6.927 -18.255 1.00 95.00 89 THR A O 1
ATOM 697 N N . VAL A 1 90 ? 11.592 -6.848 -16.081 1.00 91.88 90 VAL A N 1
ATOM 698 C CA . VAL A 1 90 ? 12.019 -5.442 -16.090 1.00 91.88 90 VAL A CA 1
ATOM 699 C C . VAL A 1 90 ? 13.181 -5.259 -17.065 1.00 91.88 90 VAL 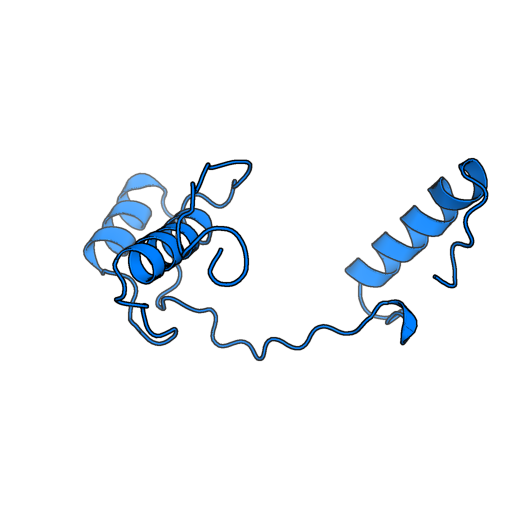A C 1
ATOM 701 O O . VAL A 1 90 ? 13.092 -4.418 -17.958 1.00 91.88 90 VAL A O 1
ATOM 704 N N . MET A 1 91 ? 14.225 -6.093 -16.993 1.00 92.94 91 MET A N 1
ATOM 705 C CA . MET A 1 91 ? 15.367 -6.026 -17.913 1.00 92.94 91 MET A CA 1
ATOM 706 C C . MET A 1 91 ? 14.978 -6.255 -19.377 1.00 92.94 91 MET A C 1
ATOM 708 O O . MET A 1 91 ? 15.490 -5.567 -20.261 1.00 92.94 91 MET A O 1
ATOM 712 N N . ALA A 1 92 ? 14.081 -7.202 -19.662 1.00 95.12 92 ALA A N 1
ATOM 713 C CA . ALA A 1 92 ? 13.582 -7.429 -21.018 1.00 95.12 92 ALA A CA 1
ATOM 714 C C . ALA A 1 92 ? 12.838 -6.197 -21.557 1.00 95.12 92 ALA A C 1
ATOM 716 O O . ALA A 1 92 ? 13.072 -5.778 -22.692 1.00 95.12 92 ALA A O 1
ATOM 717 N N . THR A 1 93 ? 12.008 -5.574 -20.718 1.00 95.75 93 THR A N 1
ATOM 718 C CA . THR A 1 93 ? 11.268 -4.352 -21.062 1.00 95.75 93 THR A CA 1
ATOM 719 C C . THR A 1 93 ? 12.217 -3.177 -21.295 1.00 95.75 93 THR A C 1
ATOM 721 O O . THR A 1 93 ? 12.100 -2.494 -22.312 1.00 95.75 93 THR A O 1
ATOM 724 N N . ARG A 1 94 ? 13.214 -2.982 -20.416 1.00 94.31 94 ARG A N 1
ATOM 725 C CA . ARG A 1 94 ? 14.251 -1.948 -20.572 1.00 94.31 94 ARG A CA 1
ATOM 726 C C . ARG A 1 94 ? 14.964 -2.102 -21.912 1.00 94.31 94 ARG A C 1
ATOM 728 O O . ARG A 1 94 ? 14.988 -1.163 -22.697 1.00 94.31 94 ARG A O 1
ATOM 735 N N . LYS A 1 95 ? 15.454 -3.302 -22.236 1.00 94.31 95 LYS A N 1
ATOM 736 C CA . LYS A 1 95 ? 16.134 -3.578 -23.518 1.00 94.31 95 LYS A CA 1
ATOM 737 C C . LYS A 1 95 ? 15.267 -3.295 -24.743 1.00 94.31 95 LYS A C 1
ATOM 739 O O . LYS A 1 95 ? 15.802 -2.880 -25.766 1.00 94.31 95 LYS A O 1
ATOM 744 N N . ALA A 1 96 ? 13.960 -3.532 -24.652 1.00 97.31 96 ALA A N 1
ATOM 745 C CA . ALA A 1 96 ? 13.037 -3.306 -25.758 1.00 97.31 96 ALA A CA 1
ATOM 746 C C . ALA A 1 96 ? 12.677 -1.822 -25.950 1.00 97.31 96 ALA A C 1
ATOM 748 O O . ALA A 1 96 ? 12.501 -1.382 -27.083 1.00 97.31 96 ALA A O 1
ATOM 749 N N . VAL A 1 97 ? 12.556 -1.056 -24.860 1.00 97.56 97 VAL A N 1
ATOM 750 C CA . VAL A 1 97 ? 11.983 0.302 -24.882 1.00 97.56 97 VAL A CA 1
ATOM 751 C C . VAL A 1 97 ? 13.049 1.394 -24.795 1.00 97.56 97 VAL A C 1
ATOM 753 O O . VAL A 1 97 ? 12.972 2.385 -25.515 1.00 97.56 97 VAL A O 1
ATOM 756 N N . PHE A 1 98 ? 14.062 1.235 -23.945 1.00 96.44 98 PHE A N 1
ATOM 757 C CA . PHE A 1 98 ? 15.010 2.306 -23.614 1.00 96.44 98 PHE A CA 1
ATOM 758 C C . PHE A 1 98 ? 15.810 2.830 -24.816 1.00 96.44 98 PHE A C 1
ATOM 760 O O . PHE A 1 98 ? 15.909 4.054 -24.953 1.00 96.44 98 PHE A O 1
ATOM 767 N N . PRO A 1 99 ? 16.295 1.977 -25.745 1.00 96.38 99 PRO A N 1
ATOM 768 C CA . PRO A 1 99 ? 16.998 2.456 -26.935 1.00 96.38 99 PRO A CA 1
ATOM 769 C C . PRO A 1 99 ? 16.160 3.398 -27.810 1.00 96.38 99 PRO A C 1
ATOM 771 O O . PRO A 1 99 ? 16.714 4.283 -28.456 1.00 96.38 99 PRO A O 1
ATOM 774 N N . LEU A 1 100 ? 14.827 3.260 -27.795 1.00 97.00 100 LEU A N 1
ATOM 775 C CA . LEU A 1 100 ? 13.911 4.132 -28.544 1.00 97.00 100 LEU A CA 1
ATOM 776 C C . LEU A 1 100 ? 13.839 5.554 -27.964 1.00 97.00 100 LEU A C 1
ATOM 778 O O . LEU A 1 100 ? 13.361 6.469 -28.632 1.00 97.00 100 LEU A O 1
ATOM 782 N N . HIS A 1 101 ? 14.327 5.742 -26.737 1.00 95.75 101 HIS A N 1
ATOM 783 C CA . HIS A 1 101 ? 14.332 7.009 -26.008 1.00 95.75 101 HIS A CA 1
ATOM 784 C C . HIS A 1 101 ? 15.748 7.507 -25.672 1.00 95.75 101 HIS A C 1
ATOM 786 O O . HIS A 1 101 ? 15.886 8.482 -24.939 1.00 95.75 101 HIS A O 1
ATOM 792 N N . GLY A 1 102 ? 16.799 6.864 -26.199 1.00 94.44 102 GLY A N 1
ATOM 793 C CA . GLY A 1 102 ? 18.193 7.233 -25.923 1.00 94.44 102 GLY A CA 1
ATOM 794 C C . GLY A 1 102 ? 18.663 6.917 -24.497 1.00 94.44 102 GLY A C 1
ATOM 795 O O . GLY A 1 102 ? 19.613 7.537 -24.028 1.00 94.44 102 GLY A O 1
ATOM 796 N N . LEU A 1 103 ? 17.996 5.984 -23.810 1.00 93.56 103 LEU A N 1
ATOM 797 C CA . LEU A 1 103 ? 18.328 5.556 -22.447 1.00 93.56 103 LEU A CA 1
ATOM 798 C C . LEU A 1 103 ? 19.163 4.262 -22.460 1.00 93.56 103 LEU A C 1
ATOM 800 O O . LEU A 1 103 ? 18.984 3.418 -23.344 1.00 93.56 103 LEU A O 1
ATOM 804 N N . ASP A 1 104 ? 20.041 4.082 -21.465 1.00 90.00 104 ASP A N 1
ATOM 805 C CA . ASP A 1 104 ? 20.832 2.856 -21.293 1.00 90.00 104 ASP A CA 1
ATOM 806 C C . ASP A 1 104 ? 20.026 1.774 -20.539 1.00 90.00 104 ASP A C 1
ATOM 808 O O . ASP A 1 104 ? 19.507 2.014 -19.447 1.00 90.00 104 ASP A O 1
ATOM 812 N N . PRO A 1 105 ? 19.861 0.559 -21.094 1.00 89.25 105 PRO A N 1
ATOM 813 C CA . PRO A 1 105 ? 19.023 -0.461 -20.471 1.00 89.25 105 PRO A CA 1
ATOM 814 C C . PRO A 1 105 ? 19.676 -1.167 -19.274 1.00 89.25 105 PRO A C 1
ATOM 816 O O . PRO A 1 105 ? 18.968 -1.880 -18.562 1.00 89.25 105 PRO A O 1
ATOM 819 N N . TRP A 1 106 ? 20.980 -1.006 -19.057 1.00 84.06 106 TRP A N 1
ATOM 820 C CA . TRP A 1 106 ? 21.778 -1.734 -18.069 1.00 84.06 106 TRP A CA 1
ATOM 821 C C . TRP A 1 106 ? 22.108 -0.911 -16.829 1.00 84.06 106 TRP A C 1
ATOM 823 O O . TRP A 1 106 ? 22.211 -1.488 -15.748 1.00 84.06 106 TRP A O 1
ATOM 833 N N . PHE A 1 107 ? 22.246 0.403 -16.981 1.00 77.25 107 PHE A N 1
ATOM 834 C CA . PHE A 1 107 ? 22.581 1.330 -15.907 1.00 77.25 107 PHE A CA 1
ATOM 835 C C . PHE A 1 107 ? 21.578 2.486 -15.866 1.00 77.25 107 PHE A C 1
ATOM 837 O O . PHE A 1 107 ? 21.026 2.863 -16.900 1.00 77.25 107 PHE A O 1
ATOM 844 N N . ASP A 1 108 ? 21.320 2.996 -14.663 1.00 68.19 108 ASP A N 1
ATOM 845 C CA . ASP A 1 108 ? 20.597 4.256 -14.454 1.00 68.19 108 ASP A CA 1
ATOM 846 C C . ASP A 1 108 ? 21.585 5.435 -14.402 1.00 68.19 108 ASP A C 1
ATOM 848 O O . ASP A 1 108 ? 22.735 5.229 -13.938 1.00 68.19 108 ASP A O 1
#

pLDDT: mean 91.17, std 7.18, range [68.19, 98.06]

Foldseek 3Di:
DVPPPVPDDDDDDDDDDPPLEDPVLVVVQVVCVVVVHGDDQAAFDDPVSQVVCCVPPVDGYDGTSHDPDDDDDDPCQVDFDPVDPVSVVQLVVLVVPVVVVVHDSGHD

Secondary structure (DSSP, 8-state):
-HHHHTT-----------TTTHHHHHHHHHHHHHTT-PPPTTSBPPHHHHHHHHHHHS----SBSS---------GGG---TT-HHHHHHHHHHHHHGGGGT--SS--

Sequence (108 aa):
AARHCEGRWIATGGGGYSVTDVVPRSWSHLIAIAAGRPVPLRTAVPEDWRTYVADKFGVDTPGLMGDDVELWWRSWEVGFDPNDAVDRTVMATRKAVFPLHGLDPWFD

Radius of gyration: 19.56 Å; chains: 1; bounding box: 43×40×44 Å